Protein AF-A0A2V5XR58-F1 (afdb_monomer)

Sequence (51 aa):
MKIHVQFYAQLRDLIGIRELDVDLSKGATVRDLLDQIYAKQPALRSMTRAF

Foldseek 3Di:
DWDKDADDDPRCVQQVDGIDIDDDDDPDDPVNVVVVVCVVPVSVVVVVVVD

Radius of gyration: 11.03 Å; Cα contacts (8 Å, |Δi|>4): 46; chains: 1; bounding box: 25×18×28 Å

Nearest PDB structures (foldseek):
  1vjk-assembly1_A  TM=9.025E-01  e=3.858E-02  Pyrococcus furiosus
  3po0-assembly1_A  TM=9.150E-01  e=5.523E-02  Haloferax volcanii DS2
  5mpo-assembly1_A  TM=8.945E-01  e=6.375E-02  Homo sapiens
  6jbz-assembly1_D  TM=8.631E-01  e=1.216E-01  Mycobacterium tuberculosis
  4hro-assembly1_A  TM=8.880E-01  e=1.404E-01  Haloferax volcanii DS2

Structure (mmCIF, N/CA/C/O backbone):
data_AF-A0A2V5XR58-F1
#
_entry.id   AF-A0A2V5XR58-F1
#
loop_
_atom_site.group_PDB
_atom_site.id
_atom_site.type_symbol
_atom_site.label_atom_id
_atom_site.label_alt_id
_atom_site.label_comp_id
_atom_site.label_asym_id
_atom_site.label_entity_id
_atom_site.label_seq_id
_atom_site.pdbx_PDB_ins_code
_atom_site.Cartn_x
_atom_site.Cartn_y
_atom_site.Cartn_z
_atom_site.occupancy
_atom_site.B_iso_or_equiv
_atom_site.auth_seq_id
_atom_site.auth_comp_id
_atom_site.auth_asym_id
_atom_site.auth_atom_id
_atom_site.pdbx_PDB_model_num
ATOM 1 N N . MET A 1 1 ? -4.902 3.341 12.636 1.00 86.81 1 MET A N 1
ATOM 2 C CA . MET A 1 1 ? -4.293 2.011 12.857 1.00 86.81 1 MET A CA 1
ATOM 3 C C . MET A 1 1 ? -3.133 1.918 11.904 1.00 86.81 1 MET A C 1
ATOM 5 O O . MET A 1 1 ? -3.323 2.190 10.725 1.00 86.81 1 MET A O 1
ATOM 9 N N . LYS A 1 2 ? -1.944 1.584 12.403 1.00 83.94 2 LYS A N 1
ATOM 10 C CA . LYS A 1 2 ? -0.752 1.506 11.561 1.00 83.94 2 LYS A CA 1
ATOM 11 C C . LYS A 1 2 ? -0.670 0.142 10.898 1.00 83.94 2 LYS A C 1
ATOM 13 O O . LYS A 1 2 ? -0.702 -0.874 11.586 1.00 83.94 2 LYS A O 1
ATOM 18 N N . ILE A 1 3 ? -0.575 0.145 9.577 1.00 86.94 3 ILE A N 1
ATOM 19 C CA . ILE A 1 3 ? -0.375 -1.044 8.758 1.00 86.94 3 ILE A CA 1
ATOM 20 C C . ILE A 1 3 ? 0.983 -0.924 8.078 1.00 86.94 3 ILE A C 1
ATOM 22 O O . ILE A 1 3 ? 1.258 0.069 7.406 1.00 86.94 3 ILE A O 1
ATOM 26 N N . HIS A 1 4 ? 1.810 -1.953 8.252 1.00 88.62 4 HIS A N 1
ATOM 27 C CA . HIS A 1 4 ? 3.052 -2.122 7.509 1.00 88.62 4 HIS A CA 1
ATOM 28 C C . HIS A 1 4 ? 2.777 -2.913 6.237 1.00 88.62 4 HIS A C 1
ATOM 30 O O . HIS A 1 4 ? 2.351 -4.068 6.284 1.00 88.62 4 HIS A O 1
ATOM 36 N N . VAL A 1 5 ? 3.028 -2.282 5.097 1.00 87.31 5 VAL A N 1
ATOM 37 C CA . VAL A 1 5 ? 2.894 -2.891 3.776 1.00 87.31 5 VAL A CA 1
ATOM 38 C C . VAL A 1 5 ? 4.286 -3.238 3.285 1.00 87.31 5 VAL A C 1
ATOM 40 O O . VAL A 1 5 ? 5.132 -2.357 3.186 1.00 87.31 5 VAL A O 1
ATOM 43 N N . GLN A 1 6 ? 4.532 -4.504 2.957 1.00 87.69 6 GLN A N 1
ATOM 44 C CA . GLN A 1 6 ? 5.799 -4.938 2.371 1.00 87.69 6 GLN A CA 1
ATOM 45 C C . GLN A 1 6 ? 5.622 -5.255 0.891 1.00 87.69 6 GLN A C 1
ATOM 47 O O . GLN A 1 6 ? 4.673 -5.930 0.492 1.00 87.69 6 GLN A O 1
ATOM 52 N N . PHE A 1 7 ? 6.566 -4.782 0.080 1.00 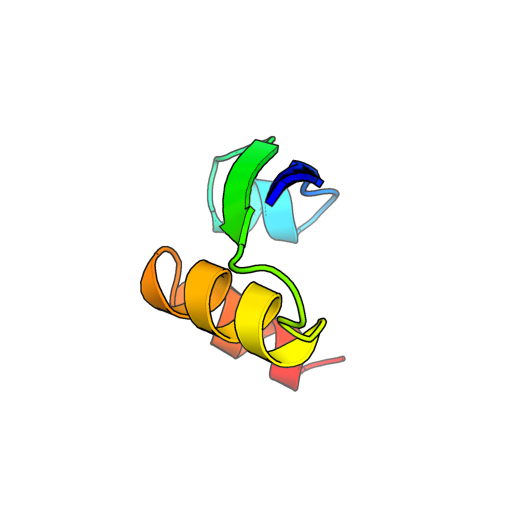85.81 7 PHE A N 1
ATOM 53 C CA . PHE A 1 7 ? 6.584 -5.021 -1.356 1.00 85.81 7 PHE A CA 1
ATOM 54 C C . PHE A 1 7 ? 7.632 -6.077 -1.714 1.00 85.81 7 PHE A C 1
ATOM 56 O O . PHE A 1 7 ? 8.795 -6.034 -1.278 1.00 85.81 7 PHE A O 1
ATOM 63 N N . TYR A 1 8 ? 7.213 -7.020 -2.557 1.00 82.25 8 TYR A N 1
ATOM 64 C CA . TYR A 1 8 ? 8.015 -8.158 -2.999 1.00 82.25 8 TYR A CA 1
ATOM 65 C C . TYR A 1 8 ? 8.110 -8.217 -4.524 1.00 82.25 8 TYR A C 1
ATOM 67 O O . TYR A 1 8 ? 7.247 -7.698 -5.234 1.00 82.25 8 TYR A O 1
ATOM 75 N N . ALA A 1 9 ? 9.163 -8.880 -5.009 1.00 85.56 9 ALA A N 1
ATOM 76 C CA . ALA A 1 9 ? 9.422 -9.112 -6.429 1.00 85.56 9 ALA A CA 1
ATOM 77 C C . ALA A 1 9 ? 9.299 -7.824 -7.270 1.00 85.56 9 ALA A C 1
ATOM 79 O O . ALA A 1 9 ? 9.811 -6.777 -6.876 1.00 85.56 9 ALA A O 1
ATOM 80 N N . GLN A 1 10 ? 8.582 -7.897 -8.393 1.00 79.75 10 GLN A N 1
ATOM 81 C CA . GLN A 1 10 ? 8.440 -6.807 -9.358 1.00 79.75 10 GLN A CA 1
ATOM 82 C C . GLN A 1 10 ? 7.829 -5.537 -8.759 1.00 79.75 10 GLN A C 1
ATOM 84 O O . GLN A 1 10 ? 8.131 -4.447 -9.233 1.00 79.75 10 GLN A O 1
ATOM 89 N N . LEU A 1 11 ? 7.007 -5.642 -7.705 1.00 80.81 11 LEU A N 1
ATOM 90 C CA . LEU A 1 11 ? 6.479 -4.456 -7.031 1.00 80.81 11 LEU A CA 1
ATOM 91 C C . LEU A 1 11 ? 7.624 -3.653 -6.414 1.00 80.81 11 LEU A C 1
ATOM 93 O O . LEU A 1 11 ? 7.682 -2.450 -6.609 1.00 80.81 11 LEU A O 1
ATOM 97 N N . 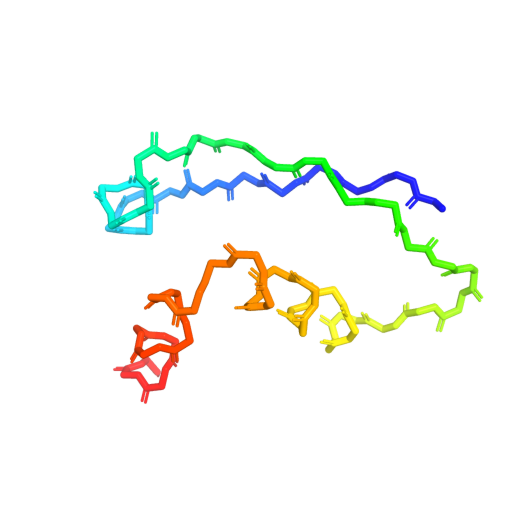ARG A 1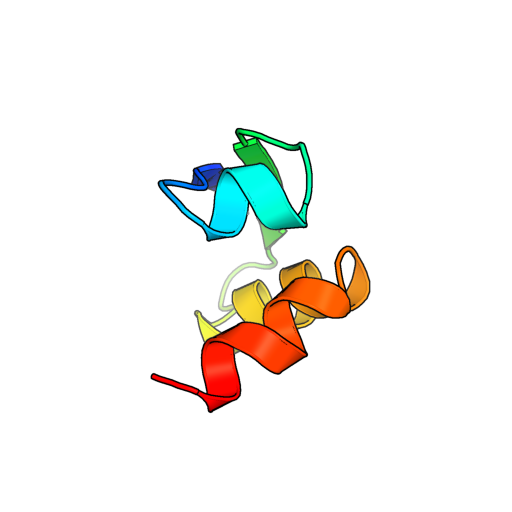 12 ? 8.580 -4.307 -5.748 1.00 81.12 12 ARG A N 1
ATOM 98 C CA . ARG A 1 12 ? 9.744 -3.631 -5.159 1.00 81.12 12 ARG A CA 1
ATOM 99 C C . ARG A 1 12 ? 10.616 -2.959 -6.218 1.00 81.12 12 ARG A C 1
ATOM 101 O O . ARG A 1 12 ? 11.038 -1.830 -5.996 1.00 81.12 12 ARG A O 1
ATOM 108 N N . ASP A 1 13 ? 10.875 -3.635 -7.334 1.00 81.94 13 ASP A N 1
ATOM 109 C CA . ASP A 1 13 ? 11.650 -3.061 -8.441 1.00 81.94 13 ASP A CA 1
ATOM 110 C C . ASP A 1 13 ? 10.937 -1.866 -9.086 1.00 81.94 13 ASP A C 1
ATOM 112 O O . ASP A 1 13 ? 11.583 -0.892 -9.461 1.00 81.94 13 ASP A O 1
ATOM 116 N N . LEU A 1 14 ? 9.602 -1.898 -9.160 1.00 82.94 14 LEU A N 1
ATOM 117 C CA . LEU A 1 14 ? 8.814 -0.834 -9.781 1.00 82.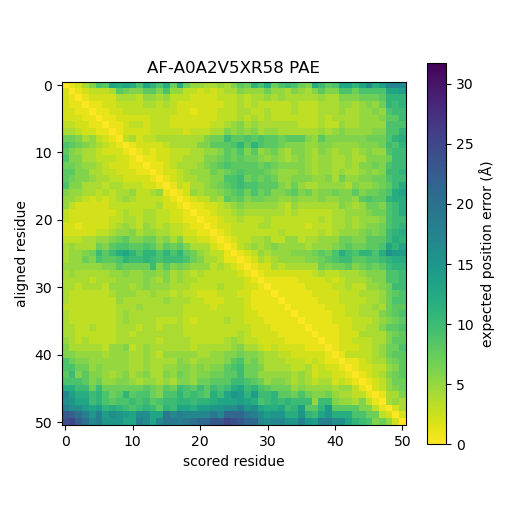94 14 LEU A CA 1
ATOM 118 C C . LEU A 1 14 ? 8.793 0.461 -8.959 1.00 82.94 14 LEU A C 1
ATOM 120 O O . LEU A 1 14 ? 8.903 1.545 -9.524 1.00 82.94 14 LEU A O 1
ATOM 124 N N . ILE A 1 15 ? 8.606 0.362 -7.642 1.00 82.19 15 ILE A N 1
ATOM 125 C CA . ILE A 1 15 ? 8.509 1.538 -6.759 1.00 82.19 15 ILE A CA 1
ATOM 126 C C . ILE A 1 15 ? 9.812 1.884 -6.046 1.00 82.19 15 ILE A C 1
ATOM 128 O O . ILE A 1 15 ? 9.901 2.946 -5.439 1.00 82.19 15 ILE A O 1
ATOM 132 N N . GLY A 1 16 ? 10.821 1.012 -6.092 1.00 83.31 16 GLY A N 1
ATOM 133 C CA . GLY A 1 16 ? 12.111 1.212 -5.423 1.00 83.31 16 GLY A CA 1
ATOM 134 C C . GLY A 1 16 ? 12.037 1.200 -3.891 1.00 83.31 16 GLY A C 1
ATOM 135 O O . GLY A 1 16 ? 13.038 1.442 -3.221 1.00 83.31 16 GLY A O 1
ATOM 136 N N . ILE A 1 17 ? 10.863 0.915 -3.321 1.00 82.94 17 ILE A N 1
ATOM 137 C CA . ILE A 1 17 ? 10.593 0.946 -1.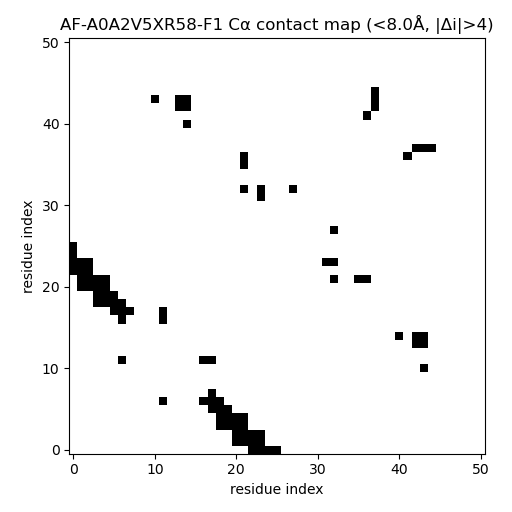884 1.00 82.94 17 ILE A CA 1
ATOM 138 C C . ILE A 1 17 ? 10.257 -0.471 -1.416 1.00 82.94 17 ILE A C 1
ATOM 140 O O . ILE A 1 17 ? 9.497 -1.198 -2.057 1.00 82.94 17 ILE A O 1
ATOM 144 N N . ARG A 1 18 ? 10.844 -0.879 -0.287 1.00 84.50 18 ARG A N 1
ATOM 145 C CA . ARG A 1 18 ? 10.640 -2.213 0.299 1.00 84.50 18 ARG A CA 1
ATOM 146 C C . ARG A 1 18 ? 9.424 -2.287 1.211 1.00 84.50 18 ARG A C 1
ATOM 148 O O . ARG A 1 18 ? 8.790 -3.337 1.276 1.00 84.50 18 ARG A O 1
ATOM 155 N N . GLU A 1 19 ? 9.116 -1.192 1.888 1.00 87.38 19 GLU A N 1
ATOM 156 C CA . GLU A 1 19 ? 8.064 -1.122 2.890 1.00 87.38 19 GLU A CA 1
ATOM 157 C C . GLU A 1 19 ? 7.410 0.259 2.924 1.00 87.38 19 GLU A C 1
ATOM 159 O O . GLU A 1 19 ? 8.042 1.268 2.612 1.00 87.38 19 GLU A O 1
ATOM 164 N N . LEU A 1 20 ? 6.132 0.297 3.280 1.00 87.19 20 LEU A N 1
ATOM 165 C CA . LEU A 1 20 ? 5.372 1.526 3.436 1.00 87.19 20 LEU A CA 1
ATOM 166 C C . LEU A 1 20 ? 4.477 1.436 4.664 1.00 87.19 20 LEU A C 1
ATOM 168 O O . LEU A 1 20 ? 3.684 0.505 4.814 1.00 87.19 20 LEU A O 1
ATOM 172 N N . ASP A 1 21 ? 4.558 2.477 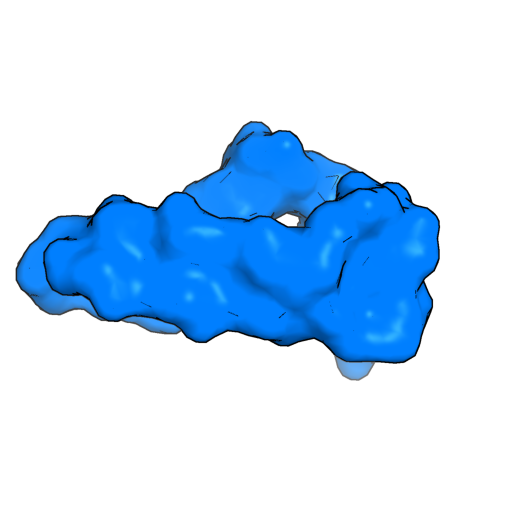5.480 1.00 88.56 21 ASP A N 1
ATOM 173 C CA . ASP A 1 21 ? 3.727 2.631 6.661 1.00 88.56 21 ASP A CA 1
ATOM 174 C C . ASP A 1 21 ? 2.503 3.457 6.305 1.00 88.56 21 ASP A C 1
ATOM 176 O O . ASP A 1 21 ? 2.614 4.615 5.887 1.00 88.56 21 ASP A O 1
ATOM 180 N N . VAL A 1 22 ? 1.325 2.864 6.475 1.00 86.31 22 VAL A N 1
ATOM 181 C CA . VAL A 1 22 ? 0.052 3.536 6.219 1.00 86.31 22 VAL A CA 1
ATOM 182 C C . VAL A 1 22 ? -0.742 3.589 7.511 1.00 86.31 22 VAL A C 1
ATOM 184 O O . VAL A 1 22 ? -0.988 2.562 8.145 1.00 86.31 22 VAL A O 1
ATOM 187 N N . ASP A 1 23 ? -1.163 4.791 7.898 1.00 88.94 23 ASP A N 1
ATOM 188 C CA . ASP A 1 23 ? -2.149 4.946 8.961 1.00 88.94 23 ASP A CA 1
ATOM 189 C C . ASP A 1 23 ? -3.553 4.961 8.353 1.00 88.94 23 ASP A C 1
ATOM 191 O O . ASP A 1 23 ? -3.891 5.805 7.518 1.00 88.94 23 ASP A O 1
ATOM 195 N N . LEU A 1 24 ? -4.359 3.982 8.748 1.00 84.62 24 LEU A N 1
ATOM 196 C CA . LEU A 1 24 ? -5.744 3.841 8.330 1.00 84.62 24 LEU A CA 1
ATOM 197 C C . LEU A 1 24 ? -6.703 4.177 9.463 1.00 84.62 24 LEU A C 1
ATOM 199 O O . LEU A 1 24 ? -6.539 3.723 10.596 1.00 84.62 24 LEU A O 1
ATOM 203 N N . SER A 1 25 ? -7.778 4.887 9.149 1.00 86.75 25 SER A N 1
ATOM 204 C CA . SER A 1 25 ? -8.859 5.121 10.104 1.00 86.75 25 SER A CA 1
ATOM 205 C C . SER A 1 25 ? -9.515 3.813 10.558 1.00 86.75 25 SER A C 1
ATOM 207 O O . SER A 1 25 ? -9.514 2.795 9.862 1.00 86.75 25 SER A O 1
ATOM 209 N N . LYS A 1 26 ? -10.084 3.825 11.766 1.00 80.81 26 LYS A N 1
ATOM 210 C CA . LYS A 1 26 ? -10.779 2.663 12.330 1.00 80.81 26 LYS A CA 1
ATOM 211 C C . LYS A 1 26 ? -12.007 2.343 11.462 1.00 80.81 26 LYS A C 1
ATOM 213 O O . LYS A 1 26 ? -12.852 3.210 11.279 1.00 80.81 26 LYS A O 1
ATOM 218 N N . GLY A 1 27 ? -12.081 1.124 10.923 1.00 84.38 27 GLY A N 1
ATOM 219 C CA . GLY A 1 27 ? -13.125 0.710 9.972 1.00 84.38 27 GLY A CA 1
ATOM 220 C C . GLY A 1 27 ? -12.761 0.873 8.490 1.00 84.38 27 GLY A C 1
ATOM 221 O O . GLY A 1 27 ? -13.575 0.532 7.639 1.00 84.38 27 GLY A O 1
ATOM 222 N N . ALA A 1 28 ? -11.554 1.354 8.172 1.00 85.62 28 ALA A N 1
ATOM 223 C CA . ALA A 1 28 ? -11.059 1.391 6.799 1.00 85.62 28 ALA A CA 1
ATOM 224 C C . ALA A 1 28 ? -10.910 -0.022 6.216 1.00 85.62 28 ALA A C 1
ATOM 226 O O . ALA A 1 28 ? -10.503 -0.959 6.912 1.00 85.62 28 ALA A O 1
ATOM 227 N N . THR A 1 29 ? -11.219 -0.163 4.930 1.00 88.50 29 THR A N 1
ATOM 228 C CA . THR A 1 29 ? -11.159 -1.447 4.231 1.00 88.50 29 THR A CA 1
ATOM 229 C C . THR A 1 29 ? -9.802 -1.667 3.563 1.00 88.50 29 THR A C 1
ATOM 231 O O . THR A 1 29 ? -8.991 -0.754 3.410 1.00 88.50 29 THR A O 1
ATOM 234 N N . VAL A 1 30 ? -9.563 -2.892 3.087 1.00 85.44 30 VAL A N 1
ATOM 235 C CA . VAL A 1 30 ? -8.402 -3.192 2.230 1.00 85.44 30 VAL A CA 1
ATOM 236 C C . VAL A 1 30 ? -8.419 -2.335 0.957 1.00 85.44 30 VAL A C 1
ATOM 238 O O . VAL A 1 30 ? -7.364 -1.968 0.450 1.00 85.44 30 VAL A O 1
ATOM 241 N N . ARG A 1 31 ? -9.603 -1.959 0.455 1.00 86.06 31 ARG A N 1
ATOM 242 C CA . ARG A 1 31 ? -9.721 -1.060 -0.696 1.00 86.06 31 ARG A CA 1
ATOM 243 C C . ARG A 1 31 ? -9.228 0.348 -0.360 1.00 86.06 31 ARG A C 1
ATOM 245 O O . ARG A 1 31 ? -8.456 0.884 -1.140 1.00 86.06 31 ARG A O 1
ATOM 252 N N . ASP A 1 32 ? -9.582 0.892 0.805 1.00 88.69 32 ASP A N 1
ATOM 253 C CA . ASP A 1 32 ? -9.070 2.192 1.272 1.00 88.69 32 ASP A CA 1
ATOM 254 C C . ASP A 1 32 ? -7.544 2.188 1.434 1.00 88.69 32 ASP A C 1
A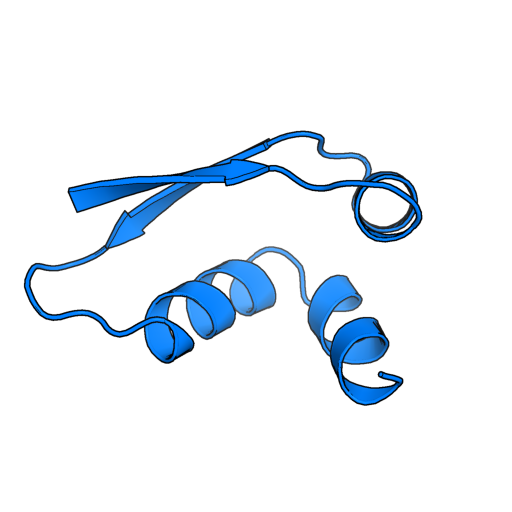TOM 256 O O . ASP A 1 32 ? -6.872 3.166 1.102 1.00 88.69 32 ASP A O 1
ATOM 260 N N . LEU A 1 33 ? -6.982 1.072 1.913 1.00 87.19 33 LEU A N 1
ATOM 261 C CA . LEU A 1 33 ? -5.532 0.878 1.972 1.00 87.19 33 LEU A CA 1
ATOM 262 C C . LEU A 1 33 ? -4.904 0.945 0.580 1.00 87.19 33 LEU A C 1
ATOM 264 O O . LEU A 1 33 ? -3.935 1.677 0.378 1.00 87.19 33 LEU A O 1
ATOM 268 N N . LEU A 1 34 ? -5.458 0.197 -0.374 1.00 85.88 34 LEU A N 1
ATOM 269 C CA . LEU A 1 34 ? -4.973 0.190 -1.750 1.00 85.88 34 LEU A CA 1
ATOM 270 C C . LEU A 1 34 ? -5.096 1.572 -2.397 1.00 85.88 34 LEU A C 1
ATOM 272 O O . LEU A 1 34 ? -4.141 2.011 -3.027 1.00 85.88 34 LEU A O 1
ATOM 276 N N . ASP A 1 35 ? -6.201 2.290 -2.191 1.00 88.38 35 ASP A N 1
ATOM 277 C CA . ASP A 1 35 ? -6.379 3.659 -2.688 1.00 88.38 35 ASP A CA 1
ATOM 278 C C . ASP A 1 35 ? -5.303 4.613 -2.143 1.00 88.38 35 ASP A C 1
ATOM 280 O O . ASP A 1 35 ? -4.697 5.357 -2.916 1.00 88.38 35 ASP A O 1
ATOM 284 N N . GLN A 1 36 ? -4.969 4.541 -0.849 1.00 87.62 36 GLN A N 1
ATOM 285 C CA . GLN A 1 36 ? -3.867 5.336 -0.287 1.00 87.62 36 GLN A CA 1
ATOM 286 C C . GLN A 1 36 ? -2.495 4.953 -0.858 1.00 87.62 36 GLN A C 1
ATOM 288 O O . GLN A 1 36 ? -1.669 5.830 -1.134 1.00 87.62 36 GLN A O 1
ATOM 293 N N . ILE A 1 37 ? -2.240 3.657 -1.050 1.00 85.94 37 ILE A N 1
ATOM 294 C CA . ILE A 1 37 ? -0.998 3.175 -1.666 1.00 85.94 37 ILE A CA 1
ATOM 295 C C . ILE A 1 37 ? -0.905 3.678 -3.110 1.00 85.94 37 ILE A C 1
ATOM 297 O O . ILE A 1 37 ? 0.132 4.210 -3.502 1.00 85.94 37 ILE A O 1
ATOM 301 N N . TYR A 1 38 ? -1.984 3.581 -3.888 1.00 86.31 38 TYR A N 1
ATOM 302 C CA . TYR A 1 38 ? -2.032 4.056 -5.270 1.00 86.31 38 TYR A CA 1
ATOM 303 C C . TYR A 1 38 ? -1.932 5.577 -5.380 1.00 86.31 38 TYR A C 1
ATOM 305 O O . TYR A 1 38 ? -1.324 6.066 -6.329 1.00 86.31 38 TYR A O 1
ATOM 313 N N . ALA A 1 39 ? -2.467 6.330 -4.417 1.00 86.19 39 ALA A N 1
ATOM 314 C CA . ALA A 1 39 ? -2.309 7.782 -4.371 1.00 86.19 39 ALA A CA 1
ATOM 315 C C . ALA A 1 39 ? -0.841 8.195 -4.173 1.00 86.19 39 ALA A C 1
ATOM 317 O O . ALA A 1 39 ? -0.387 9.170 -4.768 1.00 86.19 39 ALA A O 1
ATOM 318 N N . LYS A 1 40 ? -0.078 7.444 -3.367 1.00 84.00 40 LYS A N 1
ATOM 319 C CA . LYS A 1 40 ? 1.365 7.675 -3.175 1.00 84.00 40 LYS A CA 1
ATOM 320 C C . LYS A 1 40 ? 2.211 7.127 -4.323 1.00 84.00 40 LYS A C 1
ATOM 322 O O . LYS A 1 40 ? 3.263 7.682 -4.622 1.00 84.00 40 LYS A O 1
ATOM 327 N N . GLN A 1 41 ? 1.779 6.024 -4.926 1.00 83.50 41 GLN A N 1
ATOM 328 C CA . GLN A 1 41 ? 2.516 5.271 -5.935 1.00 83.50 41 GLN A CA 1
ATOM 329 C C . GLN A 1 41 ? 1.577 4.881 -7.089 1.00 83.50 41 GLN A C 1
ATOM 331 O O . GLN A 1 41 ? 1.120 3.738 -7.171 1.00 83.50 41 GLN A O 1
ATOM 336 N N . PRO A 1 42 ? 1.279 5.801 -8.022 1.00 81.88 42 PRO A N 1
ATOM 337 C CA . PRO A 1 42 ? 0.351 5.526 -9.120 1.00 81.88 42 PRO A CA 1
ATOM 338 C C . PRO A 1 42 ? 0.851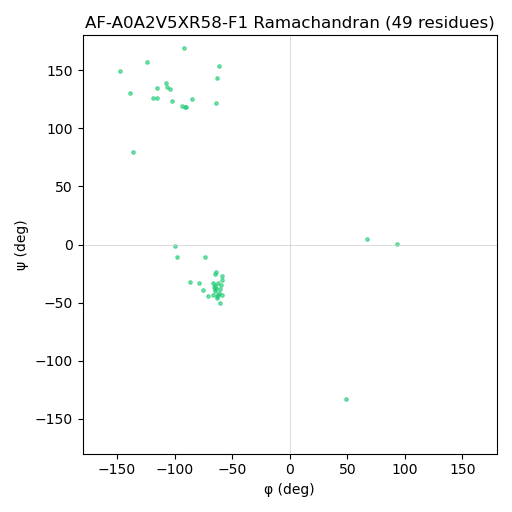 4.423 -10.068 1.00 81.88 42 PRO A C 1
ATOM 340 O O . PRO A 1 42 ? 0.041 3.736 -10.688 1.00 81.88 42 PRO A O 1
ATOM 343 N N . ALA A 1 43 ? 2.168 4.187 -10.132 1.00 79.56 43 ALA A N 1
ATOM 344 C CA . ALA A 1 43 ? 2.773 3.115 -10.928 1.00 79.56 43 ALA A CA 1
ATOM 345 C C . ALA A 1 43 ? 2.277 1.711 -10.523 1.00 79.56 43 ALA A C 1
ATOM 347 O O . ALA A 1 43 ? 2.053 0.858 -11.383 1.00 79.56 43 ALA A O 1
ATOM 348 N N . LEU A 1 44 ? 2.019 1.488 -9.228 1.00 78.50 44 LEU A N 1
ATOM 349 C CA . LEU A 1 44 ? 1.482 0.228 -8.693 1.00 78.50 44 LEU A CA 1
ATOM 350 C C . LEU A 1 44 ? 0.089 -0.099 -9.254 1.00 78.50 44 LEU A C 1
ATOM 352 O O . LEU A 1 44 ? -0.245 -1.268 -9.476 1.00 78.50 44 LEU A O 1
ATOM 356 N N . ARG A 1 45 ? -0.726 0.927 -9.527 1.00 74.81 45 ARG A N 1
ATOM 357 C CA . ARG A 1 45 ? -2.091 0.766 -10.046 1.00 74.81 45 ARG A CA 1
ATOM 358 C C . ARG A 1 45 ? -2.095 0.150 -11.444 1.00 74.81 45 ARG A C 1
ATOM 360 O O . ARG A 1 45 ? -2.938 -0.695 -11.738 1.00 74.81 45 ARG A O 1
ATOM 367 N N . SER A 1 46 ? -1.134 0.537 -12.281 1.00 71.56 46 SER A N 1
ATOM 368 C CA . SER A 1 46 ? -0.974 -0.009 -13.633 1.00 71.56 46 SER A CA 1
ATOM 369 C C . SER A 1 46 ? -0.602 -1.492 -13.616 1.00 71.56 46 SER A C 1
ATOM 371 O O . SER A 1 46 ? -1.110 -2.247 -14.438 1.00 71.56 46 SER A O 1
ATOM 373 N N . MET A 1 47 ? 0.221 -1.925 -12.654 1.00 67.69 47 MET A N 1
ATOM 374 C CA . MET A 1 47 ? 0.645 -3.324 -12.531 1.00 67.69 47 MET A CA 1
ATOM 375 C C . MET A 1 47 ? -0.456 -4.229 -11.971 1.00 67.69 47 MET A C 1
ATOM 377 O O . MET A 1 47 ? -0.644 -5.341 -12.449 1.00 67.69 47 MET A O 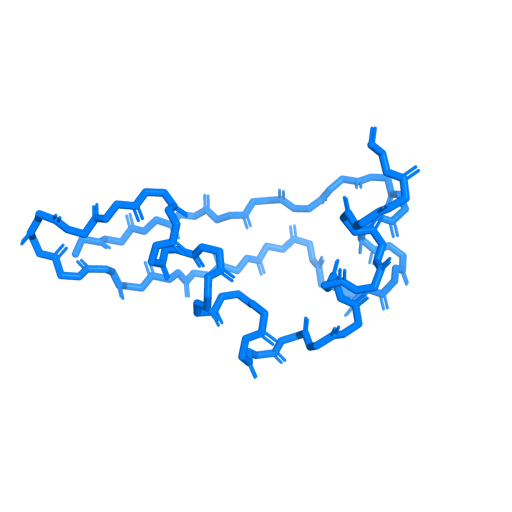1
ATOM 381 N N . THR A 1 48 ? -1.231 -3.749 -10.993 1.00 62.16 48 THR A N 1
ATOM 382 C CA . THR A 1 48 ? -2.284 -4.570 -10.360 1.00 62.16 48 THR A CA 1
ATOM 383 C C . THR A 1 48 ? -3.406 -4.933 -11.339 1.00 62.16 48 THR A C 1
ATOM 385 O O . THR A 1 48 ? -4.064 -5.948 -11.175 1.00 62.16 48 THR A O 1
ATOM 388 N N . ARG A 1 49 ? -3.621 -4.122 -12.381 1.00 58.19 49 ARG A N 1
ATOM 389 C CA . ARG A 1 49 ? -4.626 -4.382 -13.422 1.00 58.19 49 ARG A CA 1
ATOM 390 C C . ARG A 1 49 ? -4.218 -5.503 -14.396 1.00 58.19 49 ARG A C 1
ATOM 392 O O . ARG A 1 49 ? -5.039 -5.903 -15.214 1.00 58.19 49 ARG A O 1
ATOM 399 N N . ALA A 1 50 ? -2.964 -5.956 -14.344 1.00 50.16 50 ALA A N 1
ATOM 400 C CA . ALA A 1 50 ? -2.407 -6.976 -15.231 1.00 50.16 50 ALA A CA 1
ATOM 401 C C . ALA A 1 50 ? -2.349 -8.390 -14.610 1.00 50.16 50 ALA A C 1
ATOM 403 O O . ALA A 1 50 ? -1.927 -9.314 -15.303 1.00 50.16 50 ALA A O 1
ATOM 404 N N . PHE A 1 51 ? -2.764 -8.555 -13.348 1.00 45.69 51 PHE A N 1
ATOM 405 C CA . PHE A 1 51 ? -2.911 -9.845 -12.660 1.00 45.69 51 PHE A CA 1
ATOM 406 C C . PHE A 1 51 ? -4.391 -10.182 -12.469 1.00 45.69 51 PHE A C 1
ATOM 408 O O . PHE A 1 51 ? -4.713 -11.389 -12.500 1.00 45.69 51 PHE A O 1
#

pLDDT: mean 81.74, std 9.26, range [45.69, 88.94]

Solvent-accessible surface area (backbone atoms only — not comparable to full-atom values): 3190 Å² total; per-residue (Å²): 86,84,43,84,45,77,46,59,71,70,55,18,70,72,69,74,44,57,64,47,82,42,79,39,63,91,87,61,49,76,65,56,53,49,52,56,49,31,72,77,37,58,70,57,53,67,55,63,77,76,114

Mean predicted aligned error: 5.3 Å

Secondary structure (DSSP, 8-state):
-EEEEE--THHHHHHS-SEEEEE--TT--HHHHHHHHHHH-HHHHHHHTT-